Protein AF-A0A4Q3A801-F1 (afdb_monomer)

Secondary structure (DSSP, 8-state):
--SHHHHHHHHHHHHHHHHHHIIIIIS--HHHHHHHHHSTTSHHHHHHHHHTTEEEEETTEEEEGGG-

Radius of gyration: 20.92 Å; Cα contacts (8 Å, |Δi|>4): 40; chains: 1; bounding box: 35×19×66 Å

Foldseek 3Di:
DPVVVVVVVVVVVVVVVVVVCCQCPVNCHPVVVVVLCPDCPRPNNVVVCVVVQFPDADPNRTDHPVND

pLDDT: mean 77.8, std 9.74, range [52.81, 93.69]

Mean predicted aligned error: 11.37 Å

Solvent-accessible surface area (backbone atoms only — not comparable to full-atom values): 3983 Å² total; per-residue (Å²): 139,79,60,65,66,56,54,52,50,50,54,50,51,52,52,50,51,50,50,53,48,40,35,52,73,74,38,92,25,72,65,42,49,52,57,48,52,69,34,74,86,22,71,67,35,44,53,54,31,52,78,69,43,37,76,46,67,59,97,86,42,77,37,46,57,88,79,106

Sequence (68 aa):
MRLTTSTLRLGFCTALLLYLAGDLFVFTGPLRQWMRRGLPNSPQSIAKAKTQGVVARVANRPIHSSQV

Structure (mmCIF, N/CA/C/O backbone):
data_AF-A0A4Q3A801-F1
#
_entry.id   AF-A0A4Q3A801-F1
#
loop_
_atom_site.group_PDB
_atom_site.id
_atom_site.type_symbol
_atom_site.label_atom_id
_atom_site.label_alt_id
_atom_site.label_comp_id
_atom_site.label_asym_id
_atom_site.label_entity_id
_atom_site.label_seq_id
_atom_site.pdbx_PDB_ins_code
_atom_site.Cartn_x
_atom_site.Cartn_y
_atom_site.Cartn_z
_atom_site.occupancy
_atom_site.B_iso_or_equiv
_atom_site.auth_seq_id
_atom_site.auth_comp_id
_atom_site.auth_asym_id
_atom_site.auth_atom_id
_atom_site.pdbx_PDB_model_num
ATOM 1 N N . MET A 1 1 ? 7.227 -6.551 -44.172 1.00 52.81 1 MET A N 1
ATOM 2 C CA . MET A 1 1 ? 7.677 -5.945 -42.894 1.00 52.81 1 MET A CA 1
ATOM 3 C C . MET A 1 1 ? 6.551 -5.960 -41.847 1.00 52.81 1 MET A C 1
ATOM 5 O O . MET A 1 1 ? 5.982 -4.921 -41.558 1.00 52.81 1 MET A O 1
ATOM 9 N N . ARG A 1 2 ? 6.183 -7.129 -41.291 1.00 54.22 2 ARG A N 1
ATOM 10 C CA . ARG A 1 2 ? 5.170 -7.248 -40.206 1.00 54.22 2 ARG A CA 1
ATOM 11 C C . ARG A 1 2 ? 5.772 -7.546 -38.821 1.00 54.22 2 ARG A C 1
ATOM 13 O O . ARG A 1 2 ? 5.044 -7.617 -37.840 1.00 54.22 2 ARG A O 1
ATOM 20 N N . LEU A 1 3 ? 7.092 -7.719 -38.740 1.00 57.16 3 LEU A N 1
ATOM 21 C CA . LEU A 1 3 ? 7.794 -8.081 -37.503 1.00 57.16 3 LEU A CA 1
ATOM 22 C C . LEU A 1 3 ? 8.083 -6.872 -36.599 1.00 57.16 3 LEU A C 1
ATOM 24 O O . LEU A 1 3 ? 8.063 -7.016 -35.383 1.00 57.16 3 LEU A O 1
ATOM 28 N N . THR A 1 4 ? 8.256 -5.675 -37.168 1.00 61.00 4 THR A N 1
ATOM 29 C CA . THR A 1 4 ? 8.677 -4.459 -36.445 1.00 61.00 4 THR A CA 1
ATOM 30 C C . THR A 1 4 ? 7.698 -4.007 -35.361 1.00 61.00 4 THR A C 1
ATOM 32 O O . THR A 1 4 ? 8.123 -3.571 -34.295 1.00 61.00 4 THR A O 1
ATOM 35 N N . THR A 1 5 ? 6.389 -4.149 -35.575 1.00 64.00 5 THR A N 1
ATOM 36 C CA . THR A 1 5 ? 5.374 -3.784 -34.572 1.00 64.00 5 THR A CA 1
ATOM 37 C C . THR A 1 5 ? 5.364 -4.726 -33.372 1.00 64.00 5 THR A C 1
ATOM 39 O O . THR A 1 5 ? 5.099 -4.283 -32.255 1.00 64.00 5 THR A O 1
ATOM 42 N N . SER A 1 6 ? 5.679 -6.009 -33.573 1.00 67.81 6 SER A N 1
ATOM 43 C CA . SER A 1 6 ? 5.734 -6.994 -32.485 1.00 67.81 6 SER A CA 1
ATOM 44 C C . SER A 1 6 ? 6.961 -6.772 -31.606 1.00 67.81 6 SER A C 1
ATOM 46 O O . SER A 1 6 ? 6.847 -6.804 -30.385 1.00 67.81 6 SER A O 1
ATOM 48 N N . THR A 1 7 ? 8.112 -6.456 -32.206 1.00 74.62 7 THR A N 1
ATOM 49 C CA . THR A 1 7 ? 9.343 -6.133 -31.470 1.00 74.62 7 THR A CA 1
ATOM 50 C C . THR A 1 7 ? 9.197 -4.846 -30.659 1.00 74.62 7 THR A C 1
ATOM 52 O O . THR A 1 7 ? 9.644 -4.787 -29.517 1.00 74.62 7 THR A O 1
ATOM 55 N N . LEU A 1 8 ? 8.505 -3.841 -31.210 1.00 81.81 8 LEU A N 1
ATOM 56 C CA . LEU A 1 8 ? 8.230 -2.582 -30.513 1.00 81.81 8 LEU A CA 1
ATOM 57 C C . LEU A 1 8 ? 7.306 -2.787 -29.301 1.00 81.81 8 LEU A C 1
ATOM 59 O O . LEU A 1 8 ? 7.562 -2.249 -28.226 1.00 81.81 8 LEU A O 1
ATOM 63 N N . ARG A 1 9 ? 6.259 -3.610 -29.453 1.00 81.88 9 ARG A N 1
ATOM 64 C CA . ARG A 1 9 ? 5.362 -3.982 -28.347 1.00 81.88 9 ARG A CA 1
ATOM 65 C C . ARG A 1 9 ? 6.097 -4.758 -27.266 1.00 81.88 9 ARG A C 1
ATOM 67 O O . ARG A 1 9 ? 5.911 -4.460 -26.094 1.00 81.88 9 ARG A O 1
ATOM 74 N N . LEU A 1 10 ? 6.941 -5.712 -27.662 1.00 87.44 10 LEU A N 1
ATOM 75 C CA . LEU A 1 10 ? 7.724 -6.495 -26.715 1.00 87.44 10 LEU A CA 1
ATOM 76 C C . LEU A 1 10 ? 8.633 -5.573 -25.900 1.00 87.44 10 LEU A C 1
ATOM 78 O O . LEU A 1 10 ? 8.545 -5.585 -24.681 1.00 87.44 10 LEU A O 1
ATOM 82 N N . GLY A 1 11 ? 9.406 -4.704 -26.561 1.00 89.25 11 GLY A N 1
ATOM 83 C CA . GLY A 1 11 ? 10.285 -3.744 -25.889 1.00 89.25 11 GLY A CA 1
ATOM 84 C C . GLY A 1 11 ? 9.540 -2.814 -24.929 1.00 89.25 11 GLY A C 1
ATOM 85 O O . GLY A 1 11 ? 9.988 -2.613 -23.801 1.00 89.25 11 GLY A O 1
ATOM 86 N N . PHE A 1 12 ? 8.371 -2.306 -25.334 1.00 92.38 12 PHE A N 1
ATOM 87 C CA . PHE A 1 12 ? 7.540 -1.473 -24.465 1.00 92.38 12 PHE A CA 1
ATOM 88 C C . PHE A 1 12 ? 7.011 -2.249 -23.251 1.00 92.38 12 PHE A C 1
ATOM 90 O O . PHE A 1 12 ? 7.084 -1.754 -22.129 1.00 92.38 12 PHE A O 1
ATOM 97 N N . CYS A 1 13 ? 6.532 -3.481 -23.445 1.00 89.19 13 CYS A N 1
ATOM 98 C CA . CYS A 1 13 ? 6.085 -4.339 -22.350 1.00 89.19 13 CYS A CA 1
ATOM 99 C C . CYS A 1 13 ? 7.218 -4.647 -21.364 1.00 89.19 13 CYS A C 1
ATOM 101 O O . CYS A 1 13 ? 7.001 -4.564 -20.157 1.00 89.19 13 CYS A O 1
ATOM 103 N N . THR A 1 14 ? 8.426 -4.952 -21.843 1.00 92.75 14 THR A N 1
ATOM 104 C CA . THR A 1 14 ? 9.569 -5.225 -20.960 1.00 92.75 14 THR A CA 1
ATOM 105 C C . THR A 1 14 ? 9.967 -3.984 -20.166 1.00 9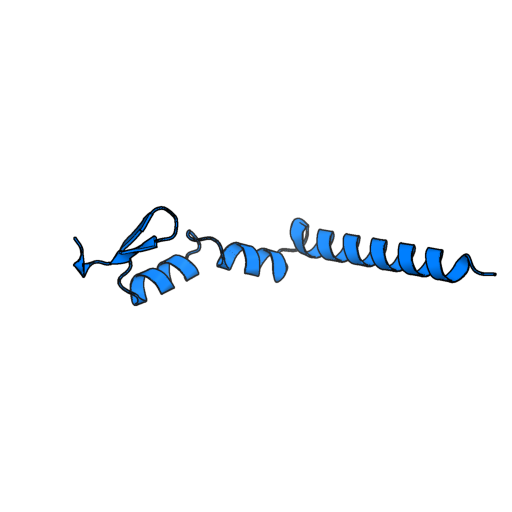2.75 14 THR A C 1
ATOM 107 O O . THR A 1 14 ? 10.193 -4.076 -18.961 1.00 92.75 14 THR A O 1
ATOM 110 N N . ALA A 1 15 ? 10.003 -2.815 -20.814 1.00 93.69 15 ALA A N 1
ATOM 111 C CA . ALA A 1 15 ? 10.296 -1.549 -20.146 1.00 93.69 15 ALA A CA 1
ATOM 112 C C . ALA A 1 15 ? 9.244 -1.214 -19.075 1.00 93.69 15 ALA A C 1
ATOM 114 O O . ALA A 1 15 ? 9.597 -0.829 -17.961 1.00 93.69 15 ALA A O 1
ATOM 115 N N . LEU A 1 16 ? 7.960 -1.430 -19.381 1.00 91.44 16 LEU A N 1
ATOM 116 C CA . LEU A 1 16 ? 6.862 -1.240 -18.434 1.00 91.44 16 LEU A CA 1
ATOM 117 C C . LEU A 1 16 ? 7.002 -2.175 -17.222 1.00 91.44 16 LEU A C 1
ATOM 119 O O . LEU A 1 16 ? 6.899 -1.725 -16.084 1.00 91.44 16 LEU A O 1
ATOM 123 N N . LEU A 1 17 ? 7.282 -3.462 -17.445 1.00 89.88 17 LEU A N 1
ATOM 124 C CA . LEU A 1 17 ? 7.464 -4.434 -16.363 1.00 89.88 17 LEU A CA 1
ATOM 125 C C . LEU A 1 17 ? 8.658 -4.091 -15.466 1.00 89.88 17 LEU A C 1
ATOM 127 O O . LEU A 1 17 ? 8.539 -4.185 -14.247 1.00 89.88 17 LEU A O 1
ATOM 131 N N . LEU A 1 18 ? 9.782 -3.656 -16.044 1.00 90.88 18 LEU A N 1
ATO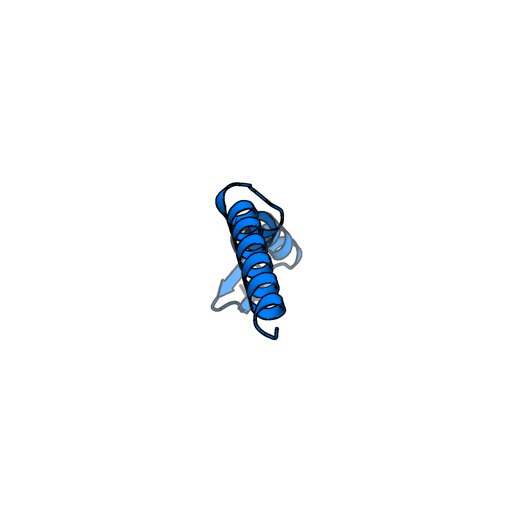M 132 C CA . LEU A 1 18 ? 10.949 -3.209 -15.278 1.00 90.88 18 LEU A CA 1
ATOM 133 C C . LEU A 1 18 ? 10.642 -1.961 -14.446 1.00 90.88 18 LEU A C 1
ATOM 135 O O . LEU A 1 18 ? 11.058 -1.887 -13.292 1.00 90.88 18 LEU A O 1
ATOM 139 N N . TYR A 1 19 ? 9.881 -1.012 -14.997 1.00 85.25 19 TYR A N 1
ATOM 140 C CA . TYR A 1 19 ? 9.438 0.169 -14.259 1.00 85.25 19 TYR A CA 1
ATOM 141 C C . TYR A 1 19 ? 8.552 -0.208 -13.065 1.00 85.25 19 TYR A C 1
ATOM 143 O O . TYR A 1 19 ? 8.828 0.219 -11.945 1.00 85.25 19 TYR A O 1
ATOM 151 N N . LEU A 1 20 ? 7.539 -1.060 -13.274 1.00 83.81 20 LEU A N 1
ATOM 152 C CA . LEU A 1 20 ? 6.689 -1.542 -12.182 1.00 83.81 20 LEU A CA 1
ATOM 153 C C . LEU A 1 20 ? 7.491 -2.318 -11.133 1.00 83.81 20 LEU A C 1
ATOM 155 O O . LEU A 1 20 ? 7.289 -2.106 -9.942 1.00 83.81 20 LEU A O 1
ATOM 159 N N . ALA A 1 21 ? 8.408 -3.193 -11.550 1.00 84.12 21 ALA A N 1
ATOM 160 C CA . ALA A 1 21 ? 9.261 -3.932 -10.624 1.00 84.12 21 ALA A CA 1
ATOM 161 C C . ALA A 1 21 ? 10.154 -2.984 -9.801 1.00 84.12 21 ALA A C 1
ATOM 163 O O . ALA A 1 21 ? 10.270 -3.144 -8.586 1.00 84.12 21 ALA A O 1
ATOM 164 N N . GLY A 1 22 ? 10.731 -1.959 -10.431 1.00 83.81 22 GLY A N 1
ATOM 165 C CA . GLY A 1 22 ? 11.497 -0.922 -9.743 1.00 83.81 22 GLY A CA 1
ATOM 166 C C . GLY A 1 22 ? 10.660 -0.154 -8.717 1.00 83.81 22 GLY A C 1
ATOM 167 O O . GLY A 1 22 ? 11.080 -0.025 -7.566 1.00 83.81 22 GLY A O 1
ATOM 168 N N . ASP A 1 23 ? 9.460 0.295 -9.098 1.00 77.38 23 ASP A N 1
ATOM 169 C CA . ASP A 1 23 ? 8.537 1.005 -8.198 1.00 77.38 23 ASP A CA 1
ATOM 170 C C . ASP A 1 23 ? 8.069 0.137 -7.019 1.00 77.38 23 ASP A C 1
ATOM 172 O O . ASP A 1 23 ? 7.839 0.640 -5.920 1.00 77.38 23 ASP A O 1
A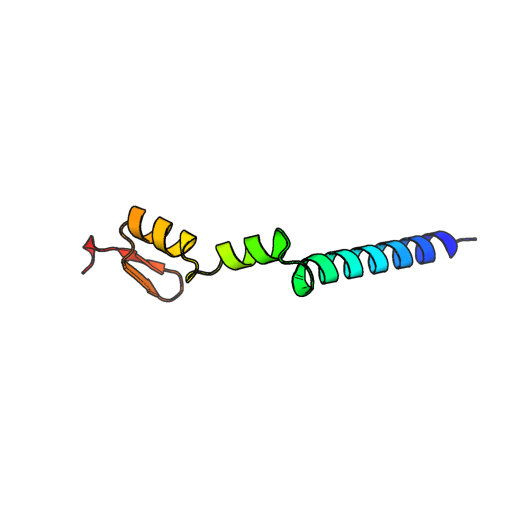TOM 176 N N . LEU A 1 24 ? 7.944 -1.177 -7.232 1.00 73.88 24 LEU A N 1
ATOM 177 C CA . LEU A 1 24 ? 7.450 -2.107 -6.221 1.00 73.88 24 LEU A CA 1
ATOM 178 C C . LEU A 1 24 ? 8.521 -2.546 -5.217 1.00 73.88 24 LEU A C 1
ATOM 180 O O . LEU A 1 24 ? 8.216 -2.709 -4.031 1.00 73.88 24 LEU A O 1
ATOM 184 N N . PHE A 1 25 ? 9.745 -2.793 -5.694 1.00 72.81 25 PHE A N 1
ATOM 185 C CA . PHE A 1 25 ? 10.801 -3.445 -4.913 1.00 72.81 25 PHE A CA 1
ATOM 186 C C . PHE A 1 25 ? 11.929 -2.506 -4.485 1.00 72.81 25 PHE A C 1
ATOM 188 O O . PHE A 1 25 ? 12.442 -2.665 -3.378 1.00 72.81 25 PHE A O 1
ATOM 195 N N . VAL A 1 26 ? 12.318 -1.547 -5.329 1.00 71.00 26 VAL A N 1
ATOM 196 C CA . VAL A 1 26 ? 13.482 -0.678 -5.075 1.00 71.00 26 VAL A CA 1
ATOM 197 C C . VAL A 1 26 ? 13.044 0.627 -4.432 1.00 71.00 26 VAL A C 1
ATOM 199 O O . VAL A 1 26 ? 13.600 1.053 -3.421 1.00 71.00 26 VAL A O 1
ATOM 202 N N . PHE A 1 27 ? 12.005 1.243 -4.981 1.00 66.75 27 PHE A N 1
ATOM 203 C CA . PHE A 1 27 ? 11.433 2.445 -4.410 1.00 66.75 27 PHE A CA 1
ATOM 204 C C . PHE A 1 27 ? 10.322 2.050 -3.435 1.00 66.75 27 PHE A C 1
ATOM 206 O O . PHE A 1 27 ? 9.535 1.139 -3.671 1.00 66.75 27 PHE A O 1
ATOM 213 N N . THR A 1 28 ? 10.214 2.732 -2.297 1.00 63.59 28 THR A N 1
ATOM 214 C CA . THR A 1 28 ? 8.986 2.726 -1.480 1.00 63.59 28 THR A CA 1
ATOM 215 C C . THR A 1 28 ? 7.889 3.510 -2.206 1.00 63.59 28 THR A C 1
ATOM 217 O O . THR A 1 28 ? 7.357 4.485 -1.682 1.00 63.59 28 THR A O 1
ATOM 220 N N . GLY A 1 29 ? 7.605 3.116 -3.445 1.00 67.50 29 GLY A N 1
ATOM 221 C CA . GLY A 1 29 ? 6.722 3.811 -4.357 1.00 67.50 29 GLY A CA 1
ATOM 222 C C . GLY A 1 29 ? 5.261 3.767 -3.911 1.00 67.50 29 GLY A C 1
ATOM 223 O O . GLY A 1 29 ? 4.886 3.026 -2.984 1.00 67.50 29 GLY A O 1
ATOM 224 N N . PRO A 1 30 ? 4.403 4.558 -4.573 1.00 67.25 30 PRO A N 1
ATOM 225 C CA . PRO A 1 30 ? 2.985 4.649 -4.259 1.00 67.25 30 PRO A CA 1
ATOM 226 C C . PRO A 1 30 ? 2.289 3.283 -4.308 1.00 67.25 30 PRO A C 1
ATOM 228 O O . PRO A 1 30 ? 1.419 3.041 -3.473 1.00 67.25 30 PRO A O 1
ATOM 231 N N . LEU A 1 31 ? 2.701 2.357 -5.186 1.00 68.69 31 LEU A N 1
ATOM 232 C CA . LEU A 1 31 ? 2.127 1.006 -5.265 1.00 68.69 31 LEU A CA 1
ATOM 233 C C . LEU A 1 31 ? 2.411 0.181 -4.007 1.00 68.69 31 LEU A C 1
ATOM 235 O O . LEU A 1 31 ? 1.498 -0.402 -3.414 1.00 68.69 31 LEU A O 1
ATOM 239 N N . ARG A 1 32 ? 3.664 0.180 -3.541 1.00 68.94 32 ARG A N 1
ATOM 240 C CA . ARG A 1 32 ? 4.050 -0.505 -2.301 1.00 68.94 32 ARG A CA 1
ATOM 241 C C . ARG A 1 32 ? 3.323 0.088 -1.099 1.00 68.94 32 ARG A C 1
ATOM 243 O O . ARG A 1 32 ? 2.886 -0.644 -0.207 1.00 68.94 32 ARG A O 1
ATOM 250 N N . GLN A 1 33 ? 3.159 1.409 -1.077 1.00 70.75 33 GLN A N 1
ATOM 251 C CA . GLN A 1 33 ? 2.400 2.081 -0.032 1.00 70.75 33 GLN A CA 1
ATOM 252 C C . GLN A 1 33 ? 0.912 1.710 -0.093 1.00 70.75 33 GLN A C 1
ATOM 254 O O . GLN A 1 33 ? 0.332 1.412 0.947 1.00 70.75 33 GLN A O 1
ATOM 259 N N . TRP A 1 34 ? 0.305 1.663 -1.280 1.00 70.38 34 TRP A N 1
ATOM 26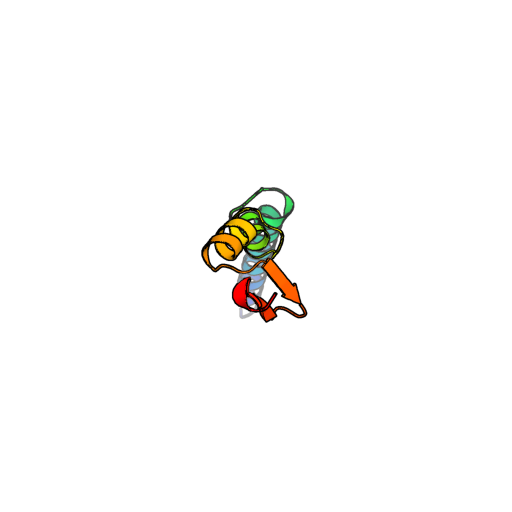0 C CA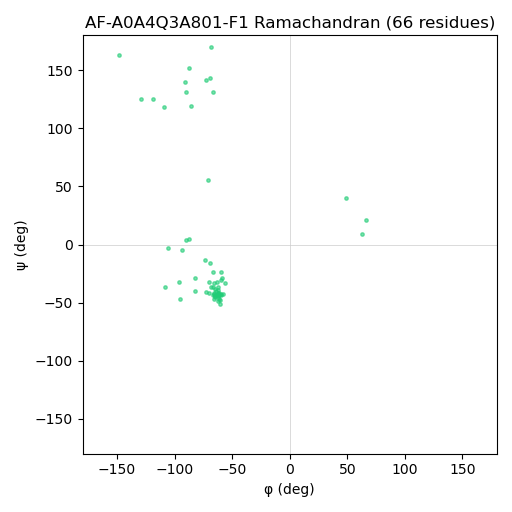 . TRP A 1 34 ? -1.104 1.311 -1.468 1.00 70.38 34 TRP A CA 1
ATOM 261 C C . TRP A 1 34 ? -1.400 -0.122 -1.013 1.00 70.38 34 TRP A C 1
ATOM 263 O O . TRP A 1 34 ? -2.317 -0.338 -0.219 1.00 70.38 34 TRP A O 1
ATOM 273 N N . MET A 1 35 ? -0.546 -1.082 -1.387 1.00 71.81 35 MET A N 1
ATOM 274 C CA . MET A 1 35 ? -0.634 -2.460 -0.890 1.00 71.81 35 MET A CA 1
ATOM 275 C C . MET A 1 35 ? -0.503 -2.528 0.635 1.00 71.81 35 MET A C 1
ATOM 277 O O . MET A 1 35 ? -1.283 -3.216 1.291 1.00 71.81 35 MET A O 1
ATOM 281 N N . ARG A 1 36 ? 0.429 -1.768 1.232 1.00 70.56 36 ARG A N 1
ATOM 282 C CA . ARG A 1 36 ? 0.578 -1.721 2.697 1.00 70.56 36 ARG A CA 1
ATOM 283 C C . ARG A 1 36 ? -0.629 -1.101 3.396 1.00 70.56 36 ARG A C 1
ATOM 285 O O . ARG A 1 36 ? -0.938 -1.530 4.500 1.00 70.56 36 ARG A O 1
ATOM 292 N N . ARG A 1 37 ? -1.320 -0.130 2.790 1.00 65.81 37 ARG A N 1
ATOM 293 C CA . ARG A 1 37 ? -2.561 0.447 3.347 1.00 65.81 37 ARG A CA 1
ATOM 294 C C . ARG A 1 37 ? -3.712 -0.557 3.338 1.00 65.81 37 ARG A C 1
ATOM 296 O O . ARG A 1 37 ? -4.490 -0.577 4.286 1.00 65.81 37 ARG A O 1
ATOM 303 N N . GLY A 1 38 ? -3.785 -1.400 2.306 1.00 66.25 38 GLY A N 1
ATOM 304 C CA . GLY A 1 38 ? -4.780 -2.469 2.193 1.00 66.25 38 GLY A CA 1
ATOM 305 C C . GLY A 1 38 ? -4.589 -3.622 3.184 1.00 66.25 38 GLY A C 1
ATOM 306 O O . GLY A 1 38 ? -5.521 -4.395 3.396 1.00 66.25 38 GLY A O 1
ATOM 307 N N . LEU A 1 39 ? -3.416 -3.737 3.821 1.00 75.06 39 LEU A N 1
ATOM 308 C CA . LEU A 1 39 ? -3.189 -4.754 4.844 1.00 75.06 39 LEU A CA 1
ATOM 309 C C . LEU A 1 39 ? -4.074 -4.475 6.073 1.00 75.06 39 LEU A C 1
ATOM 311 O O . LEU A 1 39 ? -4.047 -3.356 6.596 1.00 75.06 39 LEU A O 1
ATOM 315 N N . PRO A 1 40 ? -4.794 -5.487 6.595 1.00 68.12 40 PRO A N 1
ATOM 316 C CA . PRO A 1 40 ? -5.674 -5.322 7.752 1.00 68.12 40 PRO A CA 1
ATOM 317 C C . PRO A 1 40 ? -4.926 -4.828 8.998 1.00 68.12 40 PRO A C 1
ATOM 319 O O . PRO A 1 40 ? -5.494 -4.081 9.792 1.00 68.12 40 PRO A O 1
ATOM 322 N N . ASN A 1 41 ? -3.637 -5.164 9.102 1.00 74.81 41 ASN A N 1
ATOM 323 C CA . ASN A 1 41 ? -2.750 -4.792 10.207 1.00 74.81 41 ASN A CA 1
ATOM 324 C C . ASN A 1 41 ? -2.063 -3.430 10.011 1.00 74.81 41 ASN A C 1
ATOM 326 O O . ASN A 1 41 ? -1.187 -3.062 10.791 1.00 74.81 41 ASN A O 1
ATOM 330 N N . SER A 1 42 ? -2.395 -2.681 8.955 1.00 77.81 42 SER A N 1
ATOM 331 C CA . SER A 1 42 ? -1.833 -1.347 8.765 1.00 77.81 42 SER A CA 1
ATOM 332 C C . SER A 1 42 ? -2.392 -0.381 9.819 1.00 77.81 42 SER A C 1
ATOM 334 O O . SER A 1 42 ? -3.578 -0.454 10.152 1.00 77.81 42 SER A O 1
ATOM 336 N N . PRO A 1 43 ? -1.59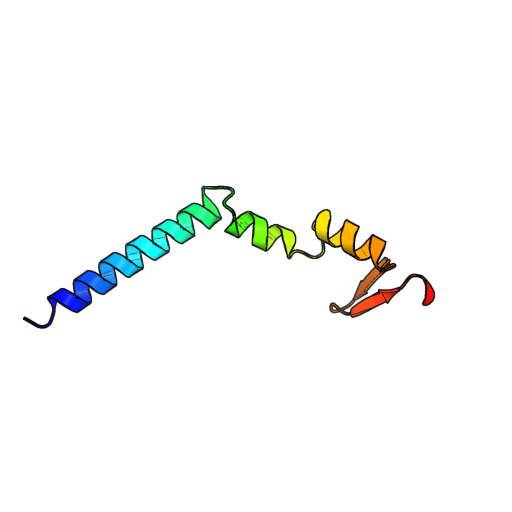3 0.567 10.340 1.00 78.62 43 PRO A N 1
ATOM 337 C CA . PRO A 1 43 ? -2.064 1.507 11.361 1.00 78.62 43 PRO A CA 1
ATOM 338 C C . PRO A 1 43 ? -3.256 2.347 10.878 1.00 78.62 43 PRO A C 1
ATOM 340 O O . PRO A 1 43 ? -4.135 2.681 11.666 1.00 78.62 43 PRO A O 1
ATOM 343 N N . GLN A 1 44 ? -3.338 2.622 9.572 1.00 78.69 44 GLN A N 1
ATOM 344 C CA . GLN A 1 44 ? -4.479 3.304 8.954 1.00 78.69 44 GLN A CA 1
ATOM 345 C C . GLN A 1 44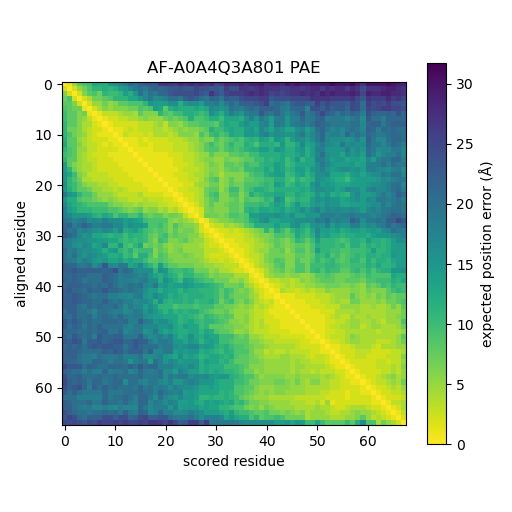 ? -5.737 2.424 8.924 1.00 78.69 44 GLN A C 1
ATOM 347 O O . GLN A 1 44 ? -6.824 2.907 9.233 1.00 78.69 44 GLN A O 1
ATOM 352 N N . SER A 1 45 ? -5.596 1.133 8.599 1.00 76.06 45 SER A N 1
ATOM 353 C CA . SER A 1 45 ? -6.694 0.160 8.656 1.00 76.06 45 SER A CA 1
ATOM 354 C C . SER A 1 45 ? -7.214 -0.007 10.086 1.00 76.06 45 SER A C 1
ATOM 356 O O . SER A 1 45 ? -8.422 0.032 10.307 1.00 76.06 45 SER A O 1
ATOM 358 N N . ILE A 1 46 ? -6.315 -0.092 11.072 1.00 81.69 46 ILE A N 1
ATOM 359 C CA . ILE A 1 46 ? -6.669 -0.187 12.496 1.00 81.69 46 ILE A CA 1
ATOM 360 C C . ILE A 1 46 ? -7.369 1.091 12.971 1.00 81.69 46 ILE A C 1
ATOM 362 O O . ILE A 1 46 ? -8.401 1.007 13.632 1.00 81.69 46 ILE A O 1
ATOM 366 N N . ALA A 1 47 ? -6.858 2.274 12.619 1.00 84.19 47 ALA A N 1
ATOM 367 C CA . ALA A 1 47 ? -7.496 3.542 12.973 1.00 84.19 47 ALA A CA 1
ATOM 368 C C . ALA A 1 47 ? -8.917 3.643 12.393 1.00 84.19 47 ALA A C 1
ATOM 370 O O . ALA A 1 47 ? -9.848 4.003 13.109 1.00 84.19 47 ALA A O 1
ATOM 371 N N . LYS A 1 48 ? -9.103 3.244 11.129 1.00 83.00 48 LYS A N 1
ATOM 372 C CA . LYS A 1 48 ? -10.419 3.192 10.478 1.00 83.00 48 LYS A CA 1
ATOM 373 C C . LYS A 1 48 ? -11.344 2.133 11.091 1.00 83.00 48 LYS A C 1
ATOM 375 O O . LYS A 1 48 ? -12.542 2.355 11.196 1.00 83.00 48 LYS A O 1
ATOM 380 N N . ALA A 1 49 ? -10.813 0.986 11.509 1.00 82.44 49 ALA A N 1
ATOM 381 C CA . ALA A 1 49 ? -11.590 -0.042 12.199 1.00 82.44 49 ALA A CA 1
ATOM 382 C C . ALA A 1 49 ? -12.082 0.455 13.569 1.00 82.44 49 ALA A C 1
ATOM 384 O O . ALA A 1 49 ? -13.252 0.275 13.903 1.00 82.44 49 ALA A O 1
ATOM 385 N N . LYS A 1 50 ? -11.224 1.164 14.315 1.00 83.88 50 LYS A N 1
ATOM 386 C CA . LYS A 1 50 ? -11.577 1.775 15.603 1.00 83.88 50 LYS A CA 1
ATOM 387 C C . LYS A 1 50 ? -12.688 2.817 15.473 1.00 83.88 50 LYS A C 1
ATOM 389 O O . LYS A 1 50 ? -13.605 2.804 16.286 1.00 83.88 50 LYS A O 1
ATOM 394 N N . THR A 1 51 ? -12.663 3.673 14.446 1.00 88.06 51 THR A N 1
ATOM 395 C CA . THR A 1 51 ? -13.751 4.648 14.223 1.00 88.06 51 THR A CA 1
ATOM 396 C C . THR A 1 51 ? -15.080 3.987 13.854 1.00 88.06 51 THR A C 1
ATOM 398 O O . THR A 1 51 ? -16.134 4.567 14.085 1.00 88.06 51 THR A O 1
ATOM 401 N N . GLN A 1 52 ? -15.046 2.766 13.317 1.00 85.06 52 GLN A N 1
ATOM 402 C CA . GLN A 1 52 ? -16.227 1.960 12.994 1.00 85.06 52 GLN A CA 1
ATOM 403 C C . GLN A 1 52 ? -16.685 1.054 14.154 1.00 85.06 52 GLN A C 1
ATOM 405 O O . GLN A 1 52 ? -17.594 0.242 13.973 1.00 85.06 52 GLN A O 1
ATOM 410 N N . GLY A 1 53 ? -16.047 1.140 15.328 1.00 84.38 53 GLY A N 1
ATOM 411 C CA . GLY A 1 53 ? -16.353 0.281 16.476 1.00 84.38 53 GLY A CA 1
ATOM 412 C C . GLY A 1 53 ? -16.014 -1.197 16.251 1.00 84.38 53 GLY A C 1
ATOM 413 O O . GLY A 1 53 ? -16.581 -2.064 16.914 1.00 84.38 53 GLY A O 1
ATOM 414 N N . VAL A 1 54 ? -15.131 -1.503 15.295 1.00 85.44 54 VAL A N 1
ATOM 415 C CA . VAL A 1 54 ? -14.690 -2.869 14.988 1.00 85.44 54 VAL A CA 1
ATOM 416 C C . VAL A 1 54 ? -13.524 -3.232 15.904 1.00 85.44 54 VAL A C 1
ATOM 418 O O . VAL A 1 54 ? -12.475 -2.590 15.860 1.00 85.44 54 VAL A O 1
ATOM 421 N N . VAL A 1 55 ? -13.700 -4.278 16.713 1.00 83.94 55 VAL A N 1
ATOM 422 C CA . VAL A 1 55 ? -12.706 -4.744 17.699 1.00 83.94 55 VAL A CA 1
ATOM 423 C C . VAL A 1 55 ? -11.852 -5.877 17.132 1.00 83.94 55 VAL A C 1
ATOM 425 O O . VAL A 1 55 ? -10.663 -5.975 17.427 1.00 83.94 55 VAL A O 1
ATOM 428 N N . ALA A 1 56 ? -12.436 -6.705 16.265 1.00 82.88 56 ALA A N 1
ATOM 429 C CA . ALA A 1 56 ? -11.745 -7.806 15.607 1.00 82.88 56 ALA A CA 1
ATOM 430 C C . ALA A 1 56 ? -12.320 -8.074 14.210 1.00 82.88 56 ALA A C 1
ATOM 432 O O . ALA A 1 56 ? -13.428 -7.651 13.876 1.00 82.88 56 ALA A O 1
ATOM 433 N N . ARG A 1 57 ? -11.562 -8.797 13.379 1.00 81.50 57 ARG A N 1
ATOM 434 C CA . ARG A 1 57 ? -12.045 -9.360 12.113 1.00 81.50 57 ARG A CA 1
ATOM 435 C C . ARG A 1 57 ? -11.704 -10.843 12.048 1.00 81.50 57 ARG A C 1
ATOM 437 O O . ARG A 1 57 ? -10.535 -11.198 12.152 1.00 81.50 57 ARG A O 1
ATOM 444 N N . VAL A 1 58 ? -12.701 -11.691 11.817 1.00 82.00 58 VAL A N 1
ATOM 445 C CA . VAL A 1 58 ? -12.530 -13.142 11.628 1.00 82.00 58 VAL A CA 1
ATOM 446 C C . VAL A 1 58 ? -13.020 -13.490 10.231 1.00 82.00 58 VAL A C 1
ATOM 448 O O . VAL A 1 58 ? -14.127 -13.112 9.859 1.00 82.00 58 VAL A O 1
ATOM 451 N N . ALA A 1 59 ? -12.184 -14.145 9.418 1.00 81.69 59 ALA A N 1
ATOM 452 C CA . ALA A 1 59 ? -12.487 -14.423 8.006 1.00 81.69 59 ALA A CA 1
ATOM 453 C C . ALA A 1 59 ? -12.977 -13.176 7.228 1.00 81.69 59 ALA A C 1
ATOM 455 O O . ALA A 1 59 ? -13.917 -13.233 6.438 1.00 81.69 59 ALA A O 1
ATOM 456 N N . ASN A 1 60 ? -12.354 -12.021 7.492 1.00 78.75 60 ASN A N 1
ATOM 457 C CA . ASN A 1 60 ? -12.705 -10.710 6.931 1.00 78.75 60 ASN A CA 1
ATOM 458 C C . ASN A 1 60 ? -14.109 -10.173 7.299 1.00 78.75 60 ASN A C 1
ATOM 460 O O . ASN A 1 60 ? -14.523 -9.141 6.773 1.00 78.75 60 ASN A O 1
ATOM 464 N N . ARG A 1 61 ? -14.821 -10.818 8.232 1.00 82.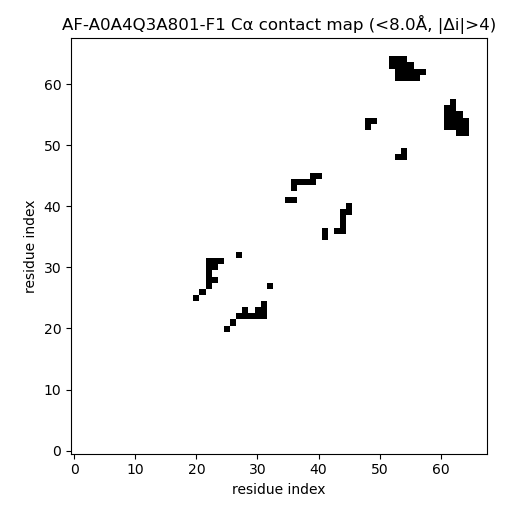62 61 ARG A N 1
ATOM 465 C CA . ARG A 1 61 ? -16.069 -10.311 8.819 1.00 82.62 61 ARG A CA 1
ATOM 466 C C . ARG A 1 61 ? -15.766 -9.473 10.067 1.00 82.62 61 ARG A C 1
ATOM 468 O O . ARG A 1 61 ? -14.984 -9.934 10.902 1.00 82.62 61 ARG A O 1
ATOM 475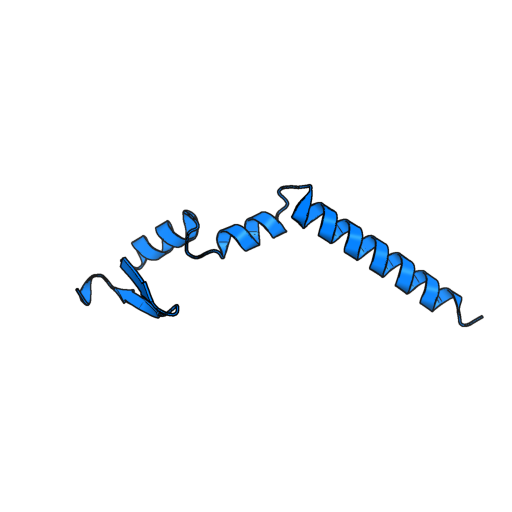 N N . PRO A 1 62 ? -16.331 -8.260 10.200 1.00 86.94 62 PRO A N 1
ATOM 476 C CA . PRO A 1 62 ? -16.123 -7.420 11.374 1.00 86.94 62 PRO A CA 1
ATOM 477 C C . PRO A 1 62 ? -16.880 -7.961 12.592 1.00 86.94 62 PRO A C 1
ATOM 479 O O . PRO A 1 62 ? -18.010 -8.424 12.468 1.00 86.94 62 PRO A O 1
ATOM 482 N N . ILE A 1 63 ? -16.248 -7.868 13.761 1.00 84.50 63 ILE A N 1
ATOM 483 C CA . ILE A 1 63 ? -16.873 -8.042 15.074 1.00 84.50 63 ILE A CA 1
ATOM 484 C C . ILE A 1 63 ? -16.920 -6.663 15.723 1.00 84.50 63 ILE A C 1
ATOM 486 O O . ILE A 1 63 ? -15.877 -6.026 15.924 1.00 84.50 63 ILE A O 1
ATOM 490 N N . HIS A 1 64 ? -18.130 -6.193 16.006 1.00 89.69 64 HIS A N 1
ATOM 491 C CA . HIS A 1 64 ? -18.361 -4.895 16.624 1.00 89.69 64 HIS A CA 1
ATOM 492 C C . HIS A 1 64 ? -18.314 -4.992 18.146 1.00 89.69 64 HIS A C 1
ATOM 494 O O . HIS A 1 64 ? -18.653 -6.023 18.721 1.00 89.69 64 HIS A O 1
ATOM 500 N N . SER A 1 65 ? -17.940 -3.895 18.804 1.00 82.25 65 SER A N 1
ATOM 501 C CA . SER A 1 65 ? -17.911 -3.824 20.270 1.00 82.25 65 SER A CA 1
ATOM 502 C C . SER A 1 65 ? -19.275 -4.066 20.916 1.00 82.25 65 SER A C 1
ATOM 504 O O . SER A 1 65 ? -19.324 -4.456 22.067 1.00 82.25 65 SER A O 1
ATOM 506 N N . SER A 1 66 ? -20.376 -3.841 20.197 1.00 85.75 66 SER A N 1
ATOM 507 C CA . SER A 1 66 ? -21.737 -4.104 20.679 1.00 85.75 66 SER A CA 1
ATOM 508 C C . SER A 1 66 ? -22.110 -5.588 20.728 1.00 85.75 66 SER A C 1
ATOM 510 O O . SER A 1 66 ? -23.153 -5.926 21.275 1.00 85.75 66 SER A O 1
ATOM 512 N N . GLN A 1 67 ? -21.314 -6.461 20.105 1.00 76.19 67 GLN A N 1
ATOM 513 C CA . GLN A 1 67 ? -21.554 -7.906 20.073 1.00 76.19 67 GLN A CA 1
ATOM 514 C C . GLN A 1 67 ? -20.816 -8.656 21.191 1.00 76.19 67 GLN A C 1
ATOM 516 O O . GLN A 1 67 ? -20.974 -9.873 21.283 1.00 76.19 67 GLN A O 1
ATOM 521 N N . VAL A 1 68 ? -19.990 -7.957 21.978 1.00 61.91 68 VAL A N 1
ATOM 522 C CA . VAL A 1 68 ? -19.168 -8.505 23.067 1.00 61.91 68 VAL A CA 1
ATOM 523 C C . VAL A 1 68 ? -19.624 -7.914 24.391 1.00 61.91 68 VAL A C 1
ATOM 525 O O . VAL A 1 68 ? -19.881 -6.691 24.416 1.00 61.91 68 VAL A O 1
#